Protein AF-A0A2V7CW92-F1 (afdb_monomer)

Solvent-accessible surface area (backbone atoms only — not comparable to full-atom values): 6956 Å² total; per-residue (Å²): 132,66,69,74,67,84,87,88,79,70,47,92,75,46,79,72,80,51,58,67,38,53,51,51,26,63,75,66,71,38,63,89,74,86,64,52,89,78,88,56,93,33,50,54,99,63,77,52,100,49,36,74,44,46,57,46,72,41,82,35,75,51,66,27,98,87,50,42,71,26,80,48,28,42,85,44,57,85,79,41,49,92,79,43,67,71,43,76,66,40,88,72,63,23,37,46,72,48,71,37,51,44,61,48,74,41,74,93,54,94

Nearest PDB structures (foldseek):
  1kqf-assembly1_B  TM=9.440E-01  e=1.250E-08  Escherichia coli
  8bqk-assembly1_B  TM=8.485E-01  e=5.604E-07  Nitratidesulfovibrio vulgaris str. Hildenborough
  1h0h-assembly2_L  TM=8.625E-01  e=2.170E-06  Megalodesulfovibrio gigas
  6cz8-assembly2_B  TM=8.685E-01  e=4.018E-04  Shewanella sp. ANA-3
  8x2j-assembly1_B  TM=7.899E-01  e=4.442E-02  Chloroflexus aurantiacus J-10-fl

Sequence (110 aa):
MARTLAMFTDTSLCIGCRACQVACKQWNELGMEQPEWTGSYQNHAHFTDSTFRLVRFMEAPGASPSGDLAWLLMSDVCKHCADAGCLDACPTGAIYRTEFGTVNINQDTC

pLDDT: mean 94.77, std 4.62, range [63.25, 98.38]

Mean predicted aligned error: 3.7 Å

Structure (mmCIF, N/CA/C/O backbone):
data_AF-A0A2V7CW92-F1
#
_entry.id   AF-A0A2V7CW92-F1
#
loop_
_atom_site.group_PDB
_atom_site.id
_atom_site.type_symbol
_atom_site.label_atom_id
_atom_site.label_alt_id
_atom_site.label_comp_id
_atom_site.label_asym_id
_atom_site.label_entity_id
_atom_site.label_seq_id
_atom_site.pdbx_PDB_ins_code
_atom_site.Cartn_x
_atom_site.Cartn_y
_atom_site.Cartn_z
_atom_site.occupancy
_atom_site.B_iso_or_equiv
_atom_site.auth_seq_id
_atom_site.auth_comp_id
_atom_site.auth_asym_id
_atom_site.auth_atom_id
_atom_site.pdbx_PDB_model_num
ATOM 1 N N . MET A 1 1 ? -28.228 5.923 1.293 1.00 63.25 1 MET A N 1
ATOM 2 C CA . MET A 1 1 ? -27.070 5.008 1.342 1.00 63.25 1 MET A CA 1
ATOM 3 C C . MET A 1 1 ? -25.961 5.628 0.522 1.00 63.25 1 MET A C 1
ATOM 5 O O . MET A 1 1 ? -26.236 6.034 -0.605 1.00 63.25 1 MET A O 1
ATOM 9 N N . ALA A 1 2 ? -24.765 5.770 1.092 1.00 77.31 2 ALA A N 1
ATOM 10 C CA . ALA A 1 2 ? -23.604 6.225 0.342 1.00 77.31 2 ALA A CA 1
ATOM 11 C C . ALA A 1 2 ? -23.235 5.214 -0.760 1.00 77.31 2 ALA A C 1
ATOM 13 O O . ALA A 1 2 ? -23.548 4.027 -0.672 1.00 77.31 2 ALA A O 1
ATOM 14 N N . ARG A 1 3 ? -22.608 5.700 -1.834 1.00 89.31 3 ARG A N 1
ATOM 15 C CA . ARG A 1 3 ? -22.128 4.861 -2.939 1.00 89.31 3 ARG A CA 1
ATOM 16 C C . ARG A 1 3 ? -20.8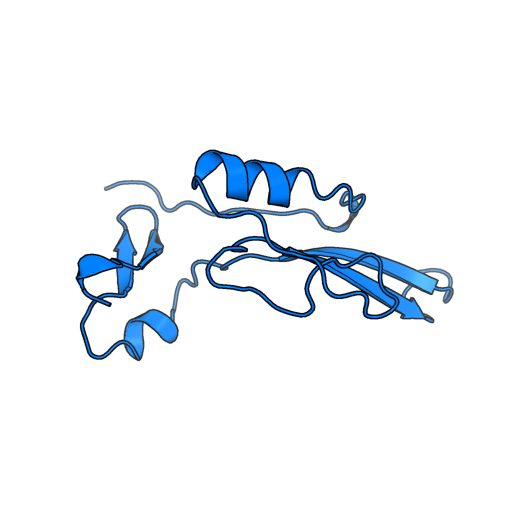07 4.200 -2.539 1.00 89.31 3 ARG A C 1
ATOM 18 O O . ARG A 1 3 ? -19.919 4.884 -2.038 1.00 89.31 3 ARG A O 1
ATOM 25 N N . THR A 1 4 ? -20.653 2.908 -2.832 1.00 94.50 4 THR A N 1
ATOM 26 C CA . THR A 1 4 ? -19.382 2.190 -2.655 1.00 94.50 4 THR A CA 1
ATOM 27 C C . THR A 1 4 ? -18.279 2.805 -3.514 1.00 94.50 4 THR A C 1
ATOM 29 O O . THR A 1 4 ? -18.484 3.072 -4.702 1.00 94.50 4 THR A O 1
ATOM 32 N N . LEU A 1 5 ? -17.111 3.018 -2.910 1.00 95.50 5 LEU A N 1
ATOM 33 C CA . LEU A 1 5 ? -15.937 3.597 -3.558 1.00 95.50 5 LEU A CA 1
ATOM 34 C C . LEU A 1 5 ? -14.876 2.527 -3.833 1.00 95.50 5 LEU A C 1
ATOM 36 O O . LEU A 1 5 ? -14.817 1.496 -3.168 1.00 95.50 5 LEU A O 1
ATOM 40 N N . ALA A 1 6 ? -14.019 2.796 -4.816 1.00 95.25 6 ALA A N 1
ATOM 41 C CA . ALA A 1 6 ? -12.865 1.969 -5.144 1.00 95.25 6 ALA A CA 1
ATOM 42 C C . ALA A 1 6 ? -11.704 2.854 -5.610 1.00 95.25 6 ALA A C 1
ATOM 44 O O . ALA A 1 6 ? -11.921 3.938 -6.157 1.00 95.25 6 ALA A O 1
ATOM 45 N N . MET A 1 7 ? -10.476 2.372 -5.422 1.00 95.44 7 MET A N 1
ATOM 46 C CA . MET A 1 7 ? -9.267 3.026 -5.914 1.00 95.44 7 MET A CA 1
ATOM 47 C C . MET A 1 7 ? -8.625 2.162 -6.997 1.00 95.44 7 MET A C 1
ATOM 49 O O . MET A 1 7 ? -8.227 1.027 -6.740 1.00 95.44 7 MET A O 1
ATOM 53 N N . PHE A 1 8 ? -8.504 2.713 -8.202 1.00 95.75 8 PHE A N 1
ATOM 54 C CA . PHE A 1 8 ? -7.806 2.082 -9.318 1.00 95.75 8 PHE A CA 1
ATOM 55 C C . PHE A 1 8 ? -6.419 2.705 -9.474 1.00 95.75 8 PHE A C 1
ATOM 57 O O . PHE A 1 8 ? -6.279 3.926 -9.489 1.00 95.75 8 PHE A O 1
ATOM 64 N N . THR A 1 9 ? -5.389 1.865 -9.564 1.00 96.00 9 THR A N 1
ATOM 65 C CA . THR A 1 9 ? -4.010 2.295 -9.824 1.00 96.00 9 THR A CA 1
ATOM 66 C C . THR A 1 9 ? -3.516 1.595 -11.079 1.00 96.00 9 THR A C 1
ATOM 68 O O . THR A 1 9 ? -3.351 0.378 -11.071 1.00 96.00 9 THR A O 1
ATOM 71 N N . ASP A 1 10 ? -3.266 2.365 -12.136 1.00 97.38 10 ASP A N 1
ATOM 72 C CA . ASP A 1 10 ? -2.642 1.857 -13.355 1.00 97.38 10 ASP A CA 1
ATOM 73 C C . ASP A 1 10 ? -1.125 1.755 -13.156 1.00 97.38 10 ASP A C 1
ATOM 75 O O . ASP A 1 10 ? -0.415 2.761 -13.070 1.00 97.38 10 ASP A O 1
ATOM 79 N N . THR A 1 11 ? -0.622 0.527 -13.046 1.00 96.25 11 THR A N 1
ATOM 80 C CA . THR A 1 11 ? 0.807 0.272 -12.848 1.00 96.25 11 THR A CA 1
ATOM 81 C C . THR A 1 11 ? 1.631 0.475 -14.113 1.00 96.25 11 THR A C 1
ATOM 83 O O . THR A 1 11 ? 2.837 0.664 -13.999 1.00 96.25 11 THR A O 1
ATOM 86 N N . SER A 1 12 ? 1.016 0.508 -15.302 1.00 94.94 12 SER A N 1
ATOM 87 C CA . SER A 1 12 ? 1.735 0.768 -16.558 1.00 94.94 12 SER A CA 1
ATOM 88 C C . SER A 1 12 ? 2.243 2.211 -16.667 1.00 94.94 12 SER A C 1
ATOM 90 O O . SER A 1 12 ? 3.208 2.478 -17.377 1.00 94.94 12 SER A O 1
ATOM 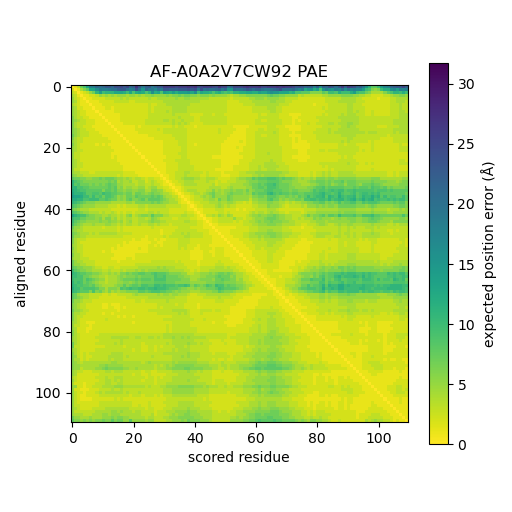92 N N . LEU A 1 13 ? 1.630 3.133 -15.917 1.00 96.31 13 LEU A N 1
ATOM 93 C CA . LEU A 1 13 ? 2.005 4.548 -15.845 1.00 96.31 13 LEU A CA 1
ATOM 94 C C . LEU A 1 13 ? 2.806 4.888 -14.579 1.00 96.31 13 LEU A C 1
ATOM 96 O O . LEU A 1 13 ? 3.182 6.042 -14.362 1.00 96.31 13 LEU A O 1
ATOM 100 N N . CYS A 1 14 ? 3.046 3.910 -13.702 1.00 97.44 14 CYS A N 1
ATOM 101 C CA . CYS A 1 14 ? 3.764 4.144 -12.459 1.00 97.44 14 CYS A CA 1
ATOM 102 C C . CYS A 1 14 ? 5.257 4.356 -12.735 1.00 97.44 14 CYS A C 1
ATOM 104 O O . CYS A 1 14 ? 5.940 3.460 -13.212 1.00 97.44 14 CYS A O 1
ATOM 106 N N . ILE A 1 15 ? 5.777 5.526 -12.363 1.00 97.25 15 ILE A N 1
ATOM 107 C CA . ILE A 1 15 ? 7.198 5.882 -12.536 1.00 97.25 15 ILE A CA 1
ATOM 108 C C . ILE A 1 15 ? 8.032 5.725 -11.255 1.00 97.25 15 ILE A C 1
ATOM 110 O O . ILE A 1 15 ? 9.150 6.222 -11.173 1.00 97.25 15 ILE A O 1
ATOM 114 N N . GLY A 1 16 ? 7.469 5.131 -10.197 1.00 96.94 16 GLY A N 1
ATOM 115 C CA . GLY A 1 16 ? 8.195 4.903 -8.942 1.00 96.94 16 GLY A CA 1
ATOM 116 C C . GLY A 1 16 ? 8.597 6.168 -8.167 1.00 96.94 16 GLY A C 1
ATOM 117 O O . GLY A 1 16 ? 9.463 6.101 -7.304 1.00 96.94 16 GLY A O 1
ATOM 118 N N . CYS A 1 17 ? 7.973 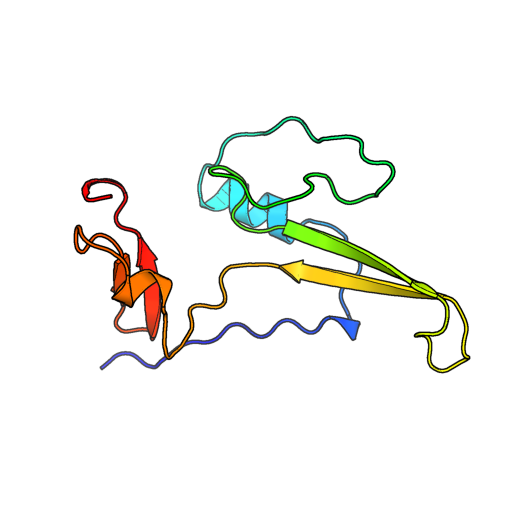7.327 -8.414 1.00 97.19 17 CYS A N 1
ATOM 119 C CA . CYS A 1 17 ? 8.387 8.606 -7.809 1.00 97.19 17 CYS A CA 1
ATOM 120 C C . CYS A 1 17 ? 8.194 8.706 -6.283 1.00 97.19 17 CYS A C 1
ATOM 122 O O . CYS A 1 17 ? 8.682 9.647 -5.664 1.00 97.19 17 CYS A O 1
ATOM 124 N N . ARG A 1 18 ? 7.444 7.778 -5.670 1.00 96.50 18 ARG A N 1
ATOM 125 C CA . ARG A 1 18 ? 7.099 7.743 -4.231 1.00 96.50 18 ARG A CA 1
ATOM 126 C C . ARG A 1 18 ? 6.334 8.955 -3.685 1.00 96.50 18 ARG A C 1
ATOM 128 O O . ARG A 1 18 ? 6.040 8.985 -2.492 1.00 96.50 18 ARG A O 1
ATOM 135 N N . ALA A 1 19 ? 5.894 9.886 -4.532 1.00 97.56 19 ALA A N 1
ATOM 136 C CA . ALA A 1 19 ? 5.082 11.033 -4.111 1.00 97.56 19 ALA A CA 1
ATOM 137 C C . ALA A 1 19 ? 3.821 10.603 -3.341 1.00 97.56 19 ALA A C 1
ATOM 139 O O . ALA A 1 19 ? 3.431 11.226 -2.359 1.00 97.56 19 ALA A O 1
ATOM 140 N N . CYS A 1 20 ? 3.224 9.479 -3.736 1.00 97.31 20 CYS A N 1
ATOM 141 C CA . CYS A 1 20 ? 2.063 8.930 -3.057 1.00 97.31 20 CYS A CA 1
ATOM 142 C C . CYS A 1 20 ? 2.344 8.408 -1.633 1.00 97.31 20 CYS A C 1
ATOM 144 O O . CYS A 1 20 ? 1.446 8.473 -0.796 1.00 97.31 20 CYS A O 1
ATOM 146 N N . GLN A 1 21 ? 3.562 7.941 -1.327 1.00 96.50 21 GLN A N 1
ATOM 147 C CA . GLN A 1 21 ? 3.951 7.578 0.043 1.00 96.50 21 GLN A CA 1
ATOM 148 C C . GLN A 1 21 ? 4.089 8.828 0.910 1.00 96.50 21 GLN A C 1
ATOM 150 O O . GLN A 1 21 ? 3.552 8.871 2.013 1.00 96.50 21 GLN A O 1
ATOM 155 N N . VAL A 1 22 ? 4.757 9.859 0.379 1.00 95.88 22 VAL A N 1
ATOM 156 C CA . VAL A 1 22 ? 4.949 11.141 1.072 1.00 95.88 22 VAL A CA 1
ATOM 157 C C . VAL A 1 22 ? 3.602 11.791 1.376 1.00 95.88 22 VAL A C 1
ATOM 159 O O . VAL A 1 22 ? 3.349 12.144 2.522 1.00 95.88 22 VAL A O 1
ATOM 162 N N . ALA A 1 23 ? 2.706 11.869 0.388 1.00 98.06 23 ALA A N 1
ATOM 163 C CA . ALA A 1 23 ? 1.369 12.428 0.577 1.00 98.06 23 ALA A CA 1
ATOM 164 C C . ALA A 1 23 ? 0.546 11.633 1.606 1.00 98.06 23 ALA A C 1
ATOM 166 O O . ALA A 1 23 ? -0.150 12.225 2.426 1.00 98.06 23 ALA A O 1
ATOM 167 N N . CYS A 1 24 ? 0.653 10.298 1.600 1.00 97.31 24 CYS A N 1
ATOM 168 C CA . CYS A 1 24 ? -0.018 9.448 2.584 1.00 97.31 24 CYS A CA 1
ATOM 169 C C . CYS A 1 24 ? 0.467 9.740 4.007 1.00 97.31 24 CYS A C 1
ATOM 171 O O . CYS A 1 24 ? -0.361 9.883 4.903 1.00 97.31 24 CYS A O 1
ATOM 173 N N . LYS A 1 25 ? 1.786 9.846 4.214 1.00 96.94 25 LYS A N 1
ATOM 174 C CA . LYS A 1 25 ? 2.352 10.185 5.525 1.00 96.94 25 LYS A CA 1
ATOM 175 C C . LYS A 1 25 ? 1.971 11.596 5.956 1.00 96.94 25 LYS A C 1
ATOM 177 O O . LYS A 1 25 ? 1.538 11.768 7.084 1.00 96.94 25 LYS A O 1
ATOM 182 N N . GLN A 1 26 ? 2.068 12.573 5.053 1.00 97.69 26 GLN A N 1
ATOM 183 C CA . GLN A 1 26 ? 1.716 13.963 5.340 1.00 97.69 26 GLN A CA 1
ATOM 184 C C . GLN A 1 26 ? 0.256 14.092 5.788 1.00 97.6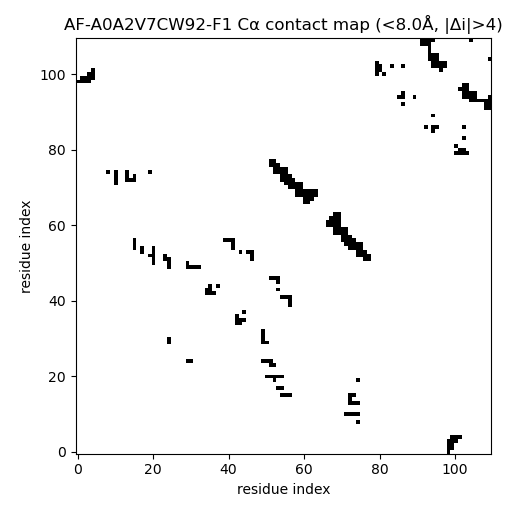9 26 GLN A C 1
ATOM 186 O O . GLN A 1 26 ? -0.012 14.738 6.791 1.00 97.69 26 GLN A O 1
ATOM 191 N N . TRP A 1 27 ? -0.678 13.485 5.051 1.00 98.06 27 TRP A N 1
ATOM 192 C CA . TRP A 1 27 ? -2.106 13.597 5.353 1.00 98.06 27 TRP A CA 1
ATOM 193 C C . TRP A 1 27 ? -2.503 12.882 6.647 1.00 98.06 27 TRP A C 1
ATOM 195 O O . TRP A 1 27 ? -3.366 13.363 7.368 1.00 98.06 27 TRP A O 1
ATOM 205 N N . ASN A 1 28 ? -1.884 11.734 6.934 1.00 96.94 28 ASN A N 1
ATOM 206 C CA . ASN A 1 28 ? -2.169 10.947 8.137 1.00 96.94 28 ASN A CA 1
ATOM 207 C C . ASN A 1 28 ? -1.233 11.289 9.310 1.00 96.94 28 ASN A C 1
ATOM 209 O O . ASN A 1 28 ? -1.218 10.552 10.288 1.00 96.94 28 ASN A O 1
ATOM 213 N N . GLU A 1 29 ? -0.428 12.351 9.189 1.00 97.00 29 GLU A N 1
ATOM 214 C CA . GLU A 1 29 ? 0.523 12.807 10.216 1.00 97.00 29 GLU A CA 1
ATOM 215 C C . GLU A 1 29 ? 1.450 11.690 10.736 1.00 97.00 29 GLU A C 1
ATOM 217 O O . GLU A 1 29 ? 1.819 11.639 11.908 1.00 97.00 29 GLU A O 1
ATOM 222 N N . LEU A 1 30 ? 1.841 10.772 9.847 1.00 95.81 30 LEU A N 1
ATOM 223 C CA . LEU A 1 30 ? 2.655 9.614 10.212 1.00 95.81 30 LEU A CA 1
ATOM 224 C C . LEU A 1 30 ? 4.121 10.000 10.396 1.00 95.81 30 LEU A C 1
ATOM 226 O O . LEU A 1 30 ? 4.669 10.830 9.663 1.00 95.81 30 LEU A O 1
ATOM 230 N N . GLY A 1 31 ? 4.775 9.317 11.335 1.00 92.75 31 GLY A N 1
ATOM 231 C CA . GLY A 1 31 ? 6.184 9.513 11.639 1.00 92.75 31 GLY A CA 1
ATOM 232 C C . GLY A 1 31 ? 7.105 9.254 10.445 1.00 92.75 31 GLY A C 1
ATOM 233 O O . GLY A 1 31 ? 6.849 8.417 9.569 1.00 92.75 31 GLY A O 1
ATOM 234 N N . MET A 1 32 ? 8.224 9.975 10.426 1.00 90.19 32 MET A N 1
ATOM 235 C CA . MET A 1 32 ? 9.343 9.653 9.546 1.00 90.19 32 MET A CA 1
ATOM 236 C C . MET A 1 32 ? 10.027 8.387 10.052 1.00 90.19 32 MET A C 1
ATOM 238 O O . MET A 1 32 ? 10.247 8.226 11.249 1.00 90.19 32 MET A O 1
ATOM 242 N N . GLU A 1 33 ? 10.404 7.513 9.128 1.00 89.44 33 GLU A N 1
ATOM 243 C CA . GLU A 1 33 ? 11.087 6.263 9.443 1.00 89.44 33 GLU A CA 1
ATOM 244 C C . GLU A 1 33 ? 12.427 6.232 8.726 1.00 89.44 33 GLU A C 1
ATOM 246 O O . GLU A 1 33 ? 12.560 6.745 7.610 1.00 89.44 33 GLU A O 1
ATOM 251 N N . G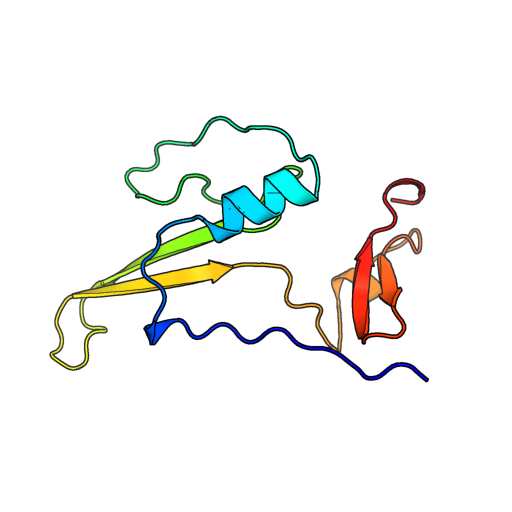LN A 1 34 ? 13.423 5.633 9.373 1.00 88.19 34 GLN A N 1
ATOM 252 C CA . GLN A 1 34 ? 14.704 5.397 8.728 1.00 88.19 34 GLN A CA 1
ATOM 253 C C . GLN A 1 34 ? 14.548 4.252 7.721 1.00 88.19 34 GLN A C 1
ATOM 255 O O . GLN A 1 34 ? 14.018 3.200 8.082 1.00 88.19 34 GLN A O 1
ATOM 260 N N . PRO A 1 35 ? 14.969 4.442 6.463 1.00 85.81 35 PRO A N 1
ATOM 261 C CA . PRO A 1 35 ? 14.886 3.393 5.465 1.00 85.81 35 PRO A CA 1
ATOM 262 C C . PRO A 1 35 ? 15.900 2.278 5.740 1.00 85.81 35 PRO A C 1
ATOM 264 O O . PRO A 1 35 ? 17.000 2.519 6.242 1.00 85.81 35 PRO A O 1
ATOM 267 N N . GLU A 1 36 ? 15.547 1.062 5.336 1.00 85.12 36 GLU A N 1
ATOM 268 C CA . GLU A 1 36 ? 16.451 -0.086 5.339 1.00 85.12 36 GLU A CA 1
ATOM 269 C C . GLU A 1 36 ? 17.129 -0.206 3.973 1.00 85.12 36 GLU A C 1
ATOM 271 O O . GLU A 1 36 ? 16.477 -0.405 2.945 1.00 85.12 36 GLU A O 1
ATOM 276 N N . TRP A 1 37 ? 18.458 -0.123 3.945 1.00 85.31 37 TRP A N 1
ATOM 277 C CA . TRP A 1 37 ? 19.220 -0.308 2.713 1.00 85.31 37 TRP A CA 1
ATOM 278 C C . TRP A 1 37 ? 19.389 -1.795 2.407 1.00 85.31 37 TRP A C 1
ATOM 280 O O . TRP A 1 37 ? 20.324 -2.443 2.865 1.00 85.31 37 TRP A O 1
ATOM 290 N N . THR A 1 38 ? 18.472 -2.325 1.603 1.00 85.06 38 THR A N 1
ATOM 291 C CA . THR A 1 38 ? 18.436 -3.741 1.193 1.00 85.06 38 THR A CA 1
ATOM 292 C C . THR A 1 38 ? 19.066 -3.997 -0.181 1.00 85.06 38 THR A C 1
ATOM 294 O O . THR A 1 38 ? 19.020 -5.113 -0.686 1.00 85.06 38 THR A O 1
ATOM 297 N N . GLY A 1 39 ? 19.652 -2.966 -0.804 1.00 90.19 39 GLY A N 1
ATOM 298 C CA . GLY A 1 39 ? 20.142 -3.020 -2.188 1.00 90.19 39 GLY A CA 1
ATOM 299 C C . GLY A 1 39 ? 19.074 -2.712 -3.245 1.00 90.19 39 GLY A C 1
ATOM 300 O O . GLY A 1 39 ? 19.342 -2.854 -4.431 1.00 90.19 39 GLY A O 1
ATOM 301 N N . SER A 1 40 ? 17.884 -2.265 -2.829 1.00 91.00 40 SER A N 1
ATOM 302 C CA . SER A 1 40 ? 16.787 -1.834 -3.705 1.00 91.00 40 SER A CA 1
ATOM 303 C C . SER A 1 40 ? 16.481 -0.341 -3.537 1.00 91.00 40 SER A C 1
ATOM 305 O O . SER A 1 40 ? 16.797 0.269 -2.518 1.00 91.00 40 SER A O 1
ATOM 307 N N . TYR A 1 41 ? 15.809 0.245 -4.533 1.00 93.12 41 TYR A N 1
ATOM 308 C CA . TYR A 1 41 ? 15.217 1.589 -4.447 1.00 93.12 41 TYR A CA 1
ATOM 309 C C . TYR A 1 41 ? 14.029 1.653 -3.471 1.00 93.12 41 TYR A C 1
ATOM 311 O O . TYR A 1 41 ? 13.630 2.738 -3.029 1.00 93.12 41 TYR A O 1
ATOM 319 N N . GLN A 1 42 ? 13.457 0.497 -3.132 1.00 92.81 42 GLN A N 1
ATOM 320 C CA . GLN A 1 42 ? 12.423 0.367 -2.116 1.00 92.81 42 GLN A CA 1
ATOM 321 C C . GLN A 1 42 ? 12.990 0.721 -0.731 1.00 92.81 42 GLN A C 1
ATOM 323 O O . GLN A 1 42 ? 14.012 0.187 -0.316 1.00 92.81 42 GLN A O 1
ATOM 328 N N . ASN A 1 43 ? 12.322 1.627 -0.010 1.00 89.62 43 ASN A N 1
ATOM 329 C CA . ASN A 1 43 ? 12.835 2.189 1.246 1.00 89.62 43 ASN A CA 1
ATOM 330 C C . ASN A 1 43 ? 12.528 1.359 2.504 1.00 89.62 43 ASN A C 1
ATOM 332 O O . ASN A 1 43 ? 13.214 1.522 3.507 1.00 89.62 43 ASN A O 1
ATOM 336 N N . HIS A 1 44 ?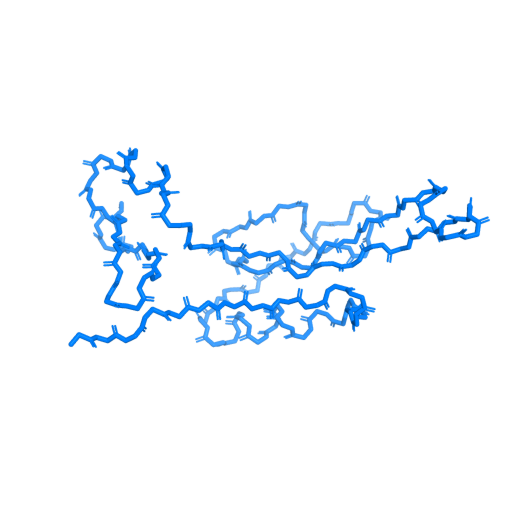 11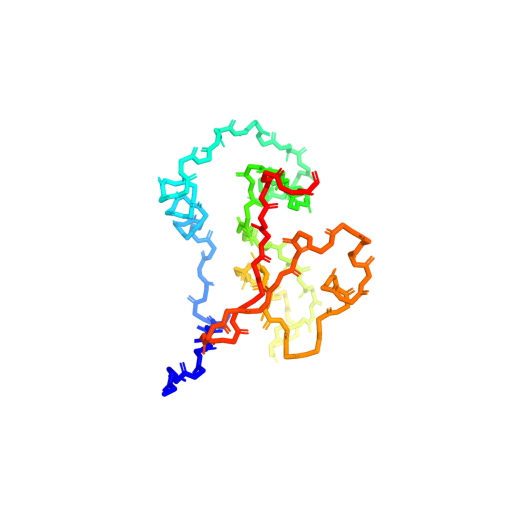.523 0.485 2.459 1.00 89.06 44 HIS A N 1
ATOM 337 C CA . HIS A 1 44 ? 11.190 -0.459 3.532 1.00 89.06 44 HIS A CA 1
ATOM 338 C C . HIS A 1 44 ? 10.853 -1.806 2.911 1.00 89.06 44 HIS A C 1
ATOM 340 O O . HIS A 1 44 ? 10.162 -1.837 1.895 1.00 89.06 44 HIS A O 1
ATOM 346 N N . ALA A 1 45 ? 11.286 -2.923 3.495 1.00 88.31 45 ALA A N 1
ATOM 347 C CA . ALA A 1 45 ? 10.957 -4.245 2.956 1.00 88.31 45 ALA A CA 1
ATOM 348 C C . ALA A 1 45 ? 9.446 -4.566 3.036 1.00 88.31 45 ALA A C 1
ATOM 350 O O . ALA A 1 45 ? 8.897 -5.251 2.168 1.00 88.31 45 ALA A O 1
ATOM 351 N N . HIS A 1 46 ? 8.769 -4.040 4.057 1.00 91.06 46 HIS A N 1
ATOM 352 C CA . HIS A 1 46 ? 7.372 -4.306 4.391 1.00 91.06 46 HIS A CA 1
ATOM 353 C C . HIS A 1 46 ? 6.650 -3.023 4.836 1.00 91.06 46 HIS A C 1
ATOM 355 O O . HIS A 1 46 ? 7.269 -1.970 4.991 1.00 91.06 46 HIS A O 1
ATOM 361 N N . PHE A 1 47 ? 5.325 -3.103 4.985 1.00 94.25 47 PHE A N 1
ATOM 362 C CA . PHE A 1 47 ? 4.545 -2.051 5.641 1.00 94.25 47 PHE A CA 1
ATOM 363 C C . PHE A 1 47 ? 4.910 -1.970 7.122 1.00 94.25 47 PHE A C 1
ATOM 365 O O . PHE A 1 47 ? 5.246 -2.985 7.726 1.00 94.25 47 PHE A O 1
ATOM 372 N N . THR A 1 48 ? 4.768 -0.789 7.706 1.00 93.31 48 THR A N 1
ATOM 373 C CA . THR A 1 48 ? 4.983 -0.543 9.136 1.00 93.31 48 THR A CA 1
ATOM 374 C C . THR A 1 48 ? 3.765 0.170 9.720 1.00 93.31 48 THR A C 1
ATOM 376 O O . THR A 1 48 ? 2.837 0.540 8.994 1.00 93.31 48 THR A O 1
ATOM 379 N N . ASP A 1 49 ? 3.771 0.401 11.028 1.00 92.50 49 ASP A N 1
ATOM 380 C CA . ASP A 1 49 ? 2.778 1.216 11.733 1.00 92.50 49 ASP A CA 1
ATOM 381 C C . ASP A 1 49 ? 2.797 2.700 11.312 1.00 92.50 49 ASP A C 1
ATOM 383 O O . ASP A 1 49 ? 1.817 3.408 11.522 1.00 92.50 49 ASP A O 1
ATOM 387 N N . SER A 1 50 ? 3.869 3.164 10.660 1.00 94.00 50 SER A N 1
ATOM 388 C CA . SER A 1 50 ? 4.005 4.533 10.138 1.00 94.00 50 SER A CA 1
ATOM 389 C C . SER A 1 50 ? 4.104 4.615 8.604 1.00 94.00 50 SER A C 1
ATOM 391 O O . SER A 1 50 ? 4.220 5.710 8.043 1.00 94.00 50 SER A O 1
ATOM 393 N N . THR A 1 51 ? 4.010 3.487 7.891 1.00 95.25 51 THR A N 1
ATOM 394 C CA . THR A 1 51 ? 4.009 3.413 6.421 1.00 95.25 51 THR A CA 1
ATOM 395 C C . THR A 1 51 ? 2.821 2.592 5.922 1.00 95.25 51 THR A C 1
ATOM 397 O O . THR A 1 51 ? 2.918 1.390 5.696 1.00 95.25 51 THR A O 1
ATOM 400 N N . PHE A 1 52 ? 1.692 3.264 5.671 1.00 96.25 52 PHE A N 1
ATOM 401 C CA . PHE A 1 52 ? 0.460 2.635 5.150 1.00 96.25 52 PHE A CA 1
ATOM 402 C C . PHE A 1 52 ? 0.454 2.434 3.628 1.00 96.25 52 PHE A C 1
ATOM 404 O O . PHE A 1 52 ? -0.390 1.723 3.078 1.00 96.25 52 PHE A O 1
ATOM 411 N N . ARG A 1 53 ? 1.384 3.090 2.931 1.00 96.75 53 ARG A N 1
ATOM 412 C CA . ARG A 1 53 ? 1.537 3.043 1.477 1.00 96.75 53 ARG A CA 1
ATOM 413 C C . ARG A 1 53 ? 3.002 2.855 1.132 1.00 96.75 53 ARG A C 1
ATOM 415 O O . ARG A 1 53 ? 3.844 3.627 1.589 1.00 96.75 53 ARG A O 1
ATOM 422 N N . LEU A 1 54 ? 3.292 1.865 0.294 1.00 95.69 54 LEU A N 1
ATOM 423 C CA . LEU A 1 54 ? 4.651 1.486 -0.078 1.00 95.69 54 LEU A CA 1
ATOM 424 C C . LEU A 1 54 ? 4.757 1.329 -1.592 1.00 95.69 54 LEU A C 1
ATOM 426 O O . LEU A 1 54 ? 3.969 0.607 -2.196 1.00 95.69 54 LEU A O 1
ATOM 430 N N . VAL A 1 55 ? 5.726 1.992 -2.224 1.00 97.06 55 VAL A N 1
ATOM 431 C CA . VAL A 1 55 ? 6.033 1.718 -3.631 1.00 97.06 55 VAL A CA 1
ATOM 432 C C . VAL A 1 55 ? 6.974 0.524 -3.696 1.00 97.06 55 VAL A C 1
ATOM 434 O O . VAL A 1 55 ? 8.085 0.577 -3.170 1.00 97.06 55 VAL A O 1
ATOM 437 N N . ARG A 1 56 ? 6.522 -0.544 -4.350 1.00 96.44 56 ARG A N 1
ATOM 438 C CA . ARG A 1 56 ? 7.318 -1.740 -4.618 1.00 96.44 56 ARG A CA 1
ATOM 439 C C . ARG A 1 56 ? 8.112 -1.571 -5.901 1.00 96.44 56 ARG A C 1
ATOM 441 O O . ARG A 1 56 ? 7.565 -1.117 -6.906 1.00 96.44 56 ARG A O 1
ATOM 448 N N . PHE A 1 57 ? 9.373 -1.985 -5.844 1.00 96.38 57 PHE A N 1
ATOM 449 C CA . PHE A 1 57 ? 10.290 -2.034 -6.977 1.00 96.38 57 PHE A CA 1
ATOM 450 C C . PHE A 1 57 ? 10.645 -3.497 -7.231 1.00 96.38 57 PHE A C 1
ATOM 452 O O . PHE A 1 57 ? 11.313 -4.117 -6.406 1.00 96.38 57 PHE A O 1
ATOM 459 N N . MET A 1 58 ? 10.168 -4.055 -8.343 1.00 95.50 58 MET A N 1
ATOM 460 C CA . MET A 1 58 ? 10.386 -5.457 -8.702 1.00 95.50 58 MET A CA 1
ATOM 461 C C . MET A 1 58 ? 11.083 -5.537 -10.058 1.00 95.50 58 MET A C 1
ATOM 463 O O . MET A 1 58 ? 10.513 -5.185 -11.088 1.00 95.50 58 MET A O 1
ATOM 467 N N . GLU A 1 59 ? 12.327 -5.996 -10.055 1.00 95.62 59 GLU A N 1
ATOM 468 C CA . GLU A 1 59 ? 13.069 -6.324 -11.269 1.00 95.62 59 GLU A CA 1
ATOM 469 C C . GLU A 1 59 ? 12.678 -7.735 -11.713 1.00 95.62 59 GLU A C 1
ATOM 471 O O . GLU A 1 59 ? 12.895 -8.705 -10.989 1.00 95.62 59 GLU A O 1
ATOM 476 N N . ALA A 1 60 ? 12.055 -7.845 -12.886 1.00 96.25 60 ALA A N 1
ATOM 477 C CA . ALA A 1 60 ? 11.541 -9.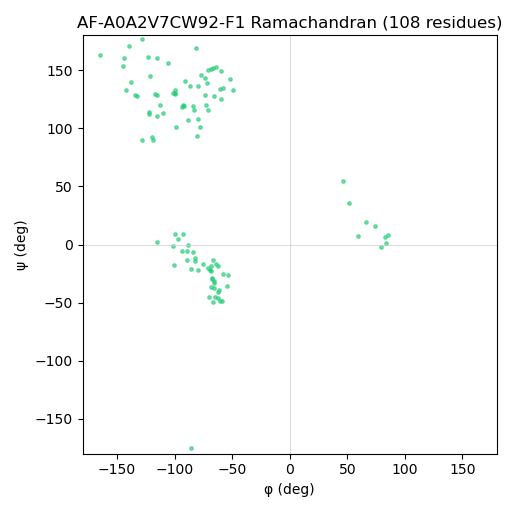094 -13.433 1.00 96.25 60 ALA A CA 1
ATOM 478 C C . ALA A 1 60 ? 12.234 -9.409 -14.774 1.00 96.25 60 ALA A C 1
ATOM 480 O O . ALA A 1 60 ? 11.775 -8.966 -15.835 1.00 96.25 60 ALA A O 1
ATOM 481 N N . PRO A 1 61 ? 13.368 -10.137 -14.754 1.00 96.88 61 PRO A N 1
ATOM 482 C CA . PRO A 1 61 ? 14.044 -10.581 -15.969 1.00 96.88 61 PRO A CA 1
ATOM 483 C C . PRO A 1 61 ? 13.109 -11.431 -16.838 1.00 96.88 61 PRO A C 1
ATOM 485 O O . PRO A 1 61 ? 12.421 -12.310 -16.324 1.00 96.88 61 PRO A O 1
ATOM 488 N N . GLY A 1 62 ? 13.075 -11.181 -18.148 1.00 96.00 62 GLY A N 1
ATOM 489 C CA . GLY A 1 62 ? 12.244 -11.951 -19.079 1.00 96.00 62 GLY A CA 1
ATOM 490 C C . GLY A 1 62 ? 10.764 -11.567 -19.107 1.00 96.00 62 GLY A C 1
ATOM 491 O O . GLY A 1 62 ? 10.010 -12.150 -19.881 1.00 96.00 62 GLY A O 1
ATOM 492 N N . ALA A 1 63 ? 10.331 -10.610 -18.280 1.00 93.44 63 ALA A N 1
ATOM 493 C CA . ALA A 1 63 ? 8.926 -10.220 -18.174 1.00 93.44 63 ALA A CA 1
ATOM 494 C C . ALA A 1 63 ? 8.537 -9.041 -19.085 1.00 93.44 63 ALA A C 1
ATOM 496 O O . ALA A 1 63 ? 7.358 -8.691 -19.162 1.00 93.44 63 ALA A O 1
ATOM 497 N N . SER A 1 64 ? 9.499 -8.418 -19.776 1.00 93.75 64 SER A N 1
ATOM 498 C CA . SER A 1 64 ? 9.200 -7.445 -20.834 1.00 93.75 64 SER A CA 1
ATOM 499 C C . SER A 1 64 ? 8.566 -8.151 -22.043 1.00 93.75 64 SER A C 1
ATOM 501 O O . SER A 1 64 ? 8.925 -9.297 -22.322 1.00 93.75 64 SER A O 1
ATOM 503 N N . PRO A 1 65 ? 7.707 -7.484 -22.840 1.00 91.06 65 PRO A N 1
ATOM 504 C CA . PRO A 1 65 ? 7.225 -8.025 -24.115 1.00 91.06 65 PRO A CA 1
ATOM 505 C C . PRO A 1 65 ? 8.334 -8.470 -25.085 1.00 91.06 65 PRO A C 1
ATOM 507 O O . PRO A 1 65 ? 8.102 -9.343 -25.916 1.00 91.06 65 PRO A O 1
ATOM 510 N N . SER A 1 66 ? 9.532 -7.885 -24.988 1.00 93.88 66 SER A N 1
ATOM 511 C CA . SER A 1 66 ? 10.712 -8.265 -25.779 1.00 93.88 66 SER A CA 1
ATOM 512 C C . SER A 1 66 ? 11.506 -9.446 -25.203 1.00 93.88 66 SER A C 1
ATOM 514 O O . SER A 1 66 ? 12.444 -9.908 -25.843 1.00 93.88 66 SER A O 1
ATOM 516 N N . GLY A 1 67 ? 11.158 -9.940 -24.009 1.00 94.12 67 GLY A N 1
ATOM 517 C CA . GLY A 1 67 ? 11.941 -10.939 -23.274 1.00 94.12 67 GLY A CA 1
ATOM 518 C C . GLY A 1 67 ? 13.110 -10.357 -22.467 1.00 94.12 67 GLY A C 1
ATOM 519 O O . GLY A 1 67 ? 13.885 -11.111 -21.884 1.00 94.12 67 GLY A O 1
ATOM 520 N N . ASP A 1 68 ? 13.230 -9.030 -22.396 1.00 95.69 68 ASP A N 1
ATOM 521 C CA . ASP A 1 68 ? 14.220 -8.338 -21.565 1.00 95.69 68 ASP A CA 1
ATOM 522 C C . ASP A 1 68 ? 13.730 -8.136 -20.115 1.00 95.69 68 ASP A C 1
ATOM 524 O O . ASP A 1 68 ? 12.656 -8.595 -19.709 1.00 95.69 68 ASP A O 1
ATOM 528 N N . LEU A 1 69 ? 14.523 -7.423 -19.312 1.00 96.19 69 LEU A N 1
ATOM 529 C CA . LEU A 1 69 ? 14.136 -6.964 -17.979 1.00 96.19 69 LEU A CA 1
ATOM 530 C C . LEU A 1 69 ? 12.901 -6.052 -18.045 1.00 96.19 69 LEU A C 1
ATOM 532 O O . LEU A 1 69 ? 12.925 -5.016 -18.708 1.00 96.19 69 LEU A O 1
ATOM 536 N N . ALA A 1 70 ? 11.855 -6.388 -17.287 1.00 95.94 70 ALA A N 1
ATOM 537 C CA . ALA A 1 70 ? 10.810 -5.438 -16.926 1.00 95.94 70 ALA A CA 1
ATOM 538 C C . ALA A 1 70 ? 11.057 -4.907 -15.514 1.00 95.94 70 ALA A C 1
ATOM 540 O O . ALA A 1 70 ? 11.276 -5.680 -14.579 1.00 95.94 70 ALA A O 1
ATOM 541 N N . TRP A 1 71 ? 10.972 -3.589 -15.347 1.00 96.12 71 TRP A N 1
ATOM 542 C CA . TRP A 1 71 ? 10.975 -2.973 -14.026 1.00 96.12 71 TRP A CA 1
ATOM 543 C C . TRP A 1 71 ? 9.540 -2.660 -13.611 1.00 96.12 71 TRP A C 1
ATOM 545 O O . TRP A 1 71 ? 8.923 -1.716 -14.099 1.00 96.12 71 TRP A O 1
ATOM 555 N N . LEU A 1 72 ? 8.982 -3.509 -12.754 1.00 96.56 72 LEU A N 1
ATOM 556 C CA . LEU A 1 72 ? 7.588 -3.445 -12.340 1.00 96.56 72 LEU A CA 1
ATOM 557 C C . LEU A 1 72 ? 7.467 -2.594 -11.078 1.00 96.56 72 LEU A C 1
ATOM 559 O O . LEU A 1 72 ? 8.033 -2.915 -10.029 1.00 96.56 72 LEU A O 1
ATOM 563 N N . LEU A 1 73 ? 6.707 -1.507 -11.195 1.00 97.12 73 LEU A N 1
ATOM 564 C CA . LEU A 1 73 ? 6.526 -0.515 -10.144 1.00 97.12 73 LEU A CA 1
ATOM 565 C C . LEU A 1 73 ? 5.059 -0.479 -9.726 1.00 97.12 73 LEU A C 1
ATOM 567 O O . LEU A 1 73 ? 4.158 -0.381 -10.559 1.00 97.12 73 LEU A O 1
ATOM 571 N N . MET A 1 74 ? 4.806 -0.564 -8.423 1.00 96.62 74 MET A N 1
ATOM 572 C CA . MET A 1 74 ? 3.442 -0.594 -7.901 1.00 96.62 74 MET A CA 1
ATOM 573 C C . MET A 1 74 ? 3.334 0.198 -6.609 1.00 96.62 74 MET A C 1
ATOM 575 O O . MET A 1 74 ? 4.108 0.003 -5.679 1.00 96.62 74 MET A O 1
ATOM 579 N N . SER A 1 75 ? 2.308 1.039 -6.520 1.00 96.75 75 SER A N 1
ATOM 580 C CA . SER A 1 75 ? 1.856 1.598 -5.250 1.00 96.75 75 SER A CA 1
ATOM 581 C C . SER A 1 75 ? 1.027 0.554 -4.498 1.00 96.75 75 SER A C 1
ATOM 583 O O . SER A 1 75 ? -0.160 0.383 -4.784 1.00 96.75 75 SER A O 1
ATOM 585 N N . ASP A 1 76 ? 1.626 -0.098 -3.512 1.00 97.25 76 ASP A N 1
ATOM 586 C CA . ASP A 1 76 ? 0.955 -1.065 -2.657 1.00 97.25 76 ASP A CA 1
ATOM 587 C C . ASP A 1 76 ? 0.349 -0.404 -1.406 1.00 97.25 76 ASP A C 1
ATOM 589 O O . ASP A 1 76 ? 0.917 0.525 -0.829 1.00 97.25 76 ASP A O 1
ATOM 593 N N . VAL A 1 77 ? -0.846 -0.864 -1.034 1.00 96.94 77 VAL A N 1
ATOM 594 C CA . VAL A 1 77 ? -1.764 -0.287 -0.029 1.00 96.94 77 VAL A CA 1
ATOM 595 C C . VAL A 1 77 ? -2.825 -1.322 0.355 1.00 96.94 77 VAL A C 1
ATOM 597 O O . VAL A 1 77 ? -3.075 -2.248 -0.428 1.00 96.94 77 VAL A O 1
ATOM 600 N N . CYS A 1 78 ? -3.515 -1.117 1.484 1.00 97.38 78 CYS A N 1
ATOM 601 C CA . CYS A 1 78 ? -4.741 -1.847 1.822 1.00 97.38 78 CYS A CA 1
ATOM 602 C C . CYS A 1 78 ? -5.728 -1.840 0.642 1.00 97.38 78 CYS A C 1
ATOM 604 O O . CYS A 1 78 ? -5.975 -0.803 0.026 1.00 97.38 78 CYS A O 1
ATOM 606 N N . LYS A 1 79 ? -6.293 -3.006 0.315 1.00 96.94 79 LYS A N 1
ATOM 607 C CA . LYS A 1 79 ? -7.237 -3.153 -0.806 1.00 96.94 79 LYS A CA 1
ATOM 608 C C . LYS A 1 79 ? -8.693 -2.928 -0.406 1.00 96.94 79 LYS A C 1
ATOM 610 O O . LYS A 1 79 ? -9.550 -2.935 -1.280 1.00 96.94 79 LYS A O 1
ATOM 615 N N . HIS A 1 80 ? -8.963 -2.740 0.889 1.00 97.75 80 HIS A N 1
ATOM 616 C CA . HIS A 1 80 ? -10.309 -2.616 1.454 1.00 97.75 80 HIS A CA 1
ATOM 617 C C . HIS A 1 80 ? -11.265 -3.693 0.909 1.00 97.75 80 HIS A C 1
ATOM 619 O O . HIS A 1 80 ? -12.310 -3.390 0.336 1.00 97.75 80 HIS A O 1
ATOM 625 N N . CYS A 1 81 ? -10.860 -4.959 1.054 1.00 97.25 81 CYS A N 1
ATOM 626 C CA . CYS A 1 81 ? -11.504 -6.110 0.427 1.00 97.25 81 CYS A CA 1
ATOM 627 C C . CYS A 1 81 ? -13.017 -6.162 0.696 1.00 97.25 81 CYS A C 1
ATOM 629 O O . CYS A 1 81 ? -13.475 -5.851 1.801 1.00 97.25 81 CYS A O 1
ATOM 631 N N . ALA A 1 82 ? -13.793 -6.587 -0.305 1.00 94.75 82 ALA A N 1
ATOM 632 C CA . ALA A 1 82 ? -15.235 -6.800 -0.165 1.00 94.75 82 ALA A CA 1
ATOM 633 C C . ALA A 1 82 ? -15.544 -7.894 0.870 1.00 94.75 82 ALA A C 1
ATOM 635 O O . ALA A 1 82 ? -16.418 -7.709 1.710 1.00 94.75 82 ALA A O 1
ATOM 636 N N . ASP A 1 83 ? -14.753 -8.966 0.842 1.00 96.62 83 ASP A N 1
ATOM 637 C CA . ASP A 1 83 ? -14.668 -9.983 1.885 1.00 96.62 83 ASP A CA 1
ATOM 638 C C . ASP A 1 83 ? -13.307 -9.838 2.581 1.00 96.62 83 ASP A C 1
ATOM 640 O O . ASP A 1 83 ? -12.259 -9.932 1.937 1.00 96.62 83 ASP A O 1
ATOM 644 N N . ALA A 1 84 ? -13.315 -9.448 3.854 1.00 98.00 84 ALA A N 1
ATOM 645 C CA . ALA A 1 84 ? -12.135 -8.934 4.537 1.00 98.00 84 ALA A CA 1
ATOM 646 C C . ALA A 1 84 ? -11.788 -9.806 5.738 1.00 98.00 84 ALA A C 1
ATOM 648 O O . ALA A 1 84 ? -12.201 -9.516 6.854 1.00 98.00 84 ALA A O 1
ATOM 649 N N . GLY A 1 85 ? -10.920 -10.796 5.525 1.00 98.19 85 GLY A N 1
ATOM 650 C CA . GLY A 1 85 ? -10.508 -11.705 6.597 1.00 98.19 85 GLY A CA 1
ATOM 651 C C . GLY A 1 85 ? -9.870 -11.012 7.811 1.00 98.19 85 GLY A C 1
ATOM 652 O O . GLY A 1 85 ? -9.960 -11.531 8.916 1.00 98.19 85 GLY A O 1
ATOM 653 N N . CYS A 1 86 ? -9.270 -9.823 7.649 1.00 97.88 86 CYS A N 1
ATOM 654 C CA . CYS A 1 86 ? -8.803 -9.032 8.794 1.00 97.88 86 CYS A CA 1
ATOM 655 C C . CYS A 1 86 ? -9.958 -8.535 9.679 1.00 97.88 86 CYS A C 1
ATOM 657 O O . CYS A 1 86 ? -9.813 -8.524 10.896 1.00 97.88 86 CYS A O 1
ATOM 659 N N . LEU A 1 87 ? -11.094 -8.162 9.081 1.00 98.06 87 LEU A N 1
ATOM 660 C CA . LEU A 1 87 ? -12.309 -7.791 9.802 1.00 98.06 87 LEU A CA 1
ATOM 661 C C . LEU A 1 87 ? -12.880 -9.013 10.522 1.00 98.06 87 LEU A C 1
ATOM 663 O O . LEU A 1 87 ? -13.107 -8.947 11.725 1.00 98.06 87 LEU A O 1
ATOM 667 N N . ASP A 1 88 ? -13.032 -10.133 9.814 1.00 97.75 88 ASP A N 1
ATOM 668 C CA . ASP A 1 88 ? -13.662 -11.340 10.367 1.00 97.75 88 ASP A CA 1
ATOM 669 C C . ASP A 1 88 ? -12.854 -11.970 11.506 1.00 97.75 88 ASP A C 1
ATOM 671 O O . ASP A 1 88 ? -13.417 -12.539 12.439 1.00 97.75 88 ASP A O 1
ATOM 675 N N . ALA A 1 89 ? -11.525 -11.867 11.444 1.00 98.19 89 ALA A N 1
ATOM 676 C CA . ALA A 1 89 ? -10.634 -12.413 12.460 1.00 98.19 89 ALA A CA 1
ATOM 677 C C . ALA A 1 89 ? -10.469 -11.506 13.693 1.00 98.19 89 ALA A C 1
ATOM 679 O O . ALA A 1 89 ? -9.883 -11.946 14.682 1.00 98.19 89 ALA A O 1
ATOM 680 N N . CYS A 1 90 ? -10.922 -10.246 13.653 1.00 98.06 90 CYS A N 1
ATOM 681 C CA . CYS A 1 90 ? -10.686 -9.280 14.725 1.00 98.06 90 CYS A CA 1
ATOM 682 C C . CYS A 1 90 ? -11.513 -9.622 15.984 1.00 98.06 90 CYS A C 1
ATOM 684 O O . CYS A 1 90 ? -12.739 -9.516 15.950 1.00 98.06 90 CYS A O 1
ATOM 686 N N . PRO A 1 91 ? -10.885 -9.966 17.126 1.00 97.69 91 PRO A N 1
ATOM 687 C CA . PRO A 1 91 ? -11.624 -10.407 18.310 1.00 97.69 91 PRO A CA 1
ATOM 688 C C . PRO A 1 91 ? -12.227 -9.251 19.121 1.00 97.69 91 PRO A C 1
ATOM 690 O O . PRO A 1 91 ? -13.166 -9.466 19.883 1.00 97.69 91 PRO A O 1
ATOM 693 N N . THR A 1 92 ? -11.690 -8.034 18.986 1.00 97.81 92 THR A N 1
ATOM 694 C CA . THR A 1 92 ? -12.119 -6.849 19.751 1.00 97.81 92 THR A CA 1
ATOM 695 C C . THR A 1 92 ? -13.240 -6.068 19.067 1.00 97.81 92 THR A C 1
ATOM 697 O O . THR A 1 92 ? -13.855 -5.206 19.689 1.00 97.81 92 THR A O 1
ATOM 700 N N . GLY A 1 93 ? -13.509 -6.346 17.786 1.00 95.88 93 GLY A N 1
ATOM 701 C CA . GLY A 1 93 ? -14.412 -5.536 16.966 1.00 95.88 93 GLY A CA 1
ATOM 702 C C . GLY A 1 93 ? -13.820 -4.187 16.537 1.00 95.88 93 GLY A C 1
ATOM 703 O O . GLY A 1 93 ? -14.559 -3.311 16.095 1.00 95.88 93 GLY A O 1
ATOM 704 N N . ALA A 1 94 ? -12.498 -4.003 16.647 1.00 98.25 94 ALA A N 1
ATOM 705 C CA . ALA A 1 94 ? -11.815 -2.770 16.254 1.00 98.25 94 ALA A CA 1
ATOM 706 C C . ALA A 1 94 ? -11.811 -2.521 14.735 1.00 98.25 94 ALA A C 1
ATOM 708 O O . ALA A 1 94 ? -11.658 -1.382 14.295 1.00 98.25 94 ALA A O 1
ATOM 709 N N . ILE A 1 95 ? -11.971 -3.565 13.919 1.00 98.38 95 ILE A N 1
ATOM 710 C CA . ILE A 1 95 ? -11.986 -3.462 12.456 1.00 98.38 95 ILE A CA 1
ATOM 711 C C . ILE A 1 95 ? -13.433 -3.467 11.967 1.00 98.38 95 ILE A C 1
ATOM 713 O O . ILE A 1 95 ? -14.216 -4.339 12.330 1.00 98.38 95 ILE A O 1
ATOM 717 N N . TYR A 1 96 ? -13.793 -2.497 11.128 1.00 97.06 96 TYR A N 1
ATOM 718 C CA . TYR A 1 96 ? -15.172 -2.298 10.685 1.00 97.06 96 TYR A CA 1
ATOM 719 C C . TYR A 1 96 ? -15.252 -1.834 9.229 1.00 97.06 96 TYR A C 1
ATOM 721 O O . TYR A 1 96 ? -14.289 -1.320 8.653 1.00 97.06 96 TYR A O 1
ATOM 729 N N . ARG A 1 97 ? -16.431 -2.015 8.622 1.00 97.25 97 ARG A N 1
ATOM 730 C CA . ARG A 1 97 ? -16.731 -1.542 7.267 1.00 97.25 97 ARG A CA 1
ATOM 731 C C . ARG A 1 97 ? -17.516 -0.236 7.319 1.00 97.25 97 ARG A C 1
ATOM 733 O O . ARG A 1 97 ? -18.514 -0.139 8.026 1.00 97.25 97 ARG A O 1
ATOM 740 N N . THR A 1 98 ? -17.073 0.759 6.559 1.00 96.25 98 THR A N 1
ATOM 741 C CA . THR A 1 98 ? -17.758 2.052 6.437 1.00 96.25 98 THR A CA 1
ATOM 742 C C . THR A 1 98 ? -18.910 1.983 5.434 1.00 96.25 98 THR A C 1
ATOM 744 O O . THR A 1 98 ? -19.016 1.050 4.634 1.00 96.25 98 THR A O 1
ATOM 747 N N . GLU A 1 99 ? -19.744 3.024 5.401 1.00 95.44 99 GLU A N 1
ATOM 748 C CA . GLU A 1 99 ? -20.809 3.167 4.400 1.00 95.44 99 GLU A CA 1
ATOM 749 C C . GLU A 1 99 ? -20.297 3.272 2.948 1.00 95.44 99 GLU A C 1
ATOM 751 O O . GLU A 1 99 ? -21.048 3.015 2.009 1.00 95.44 99 GLU A O 1
ATOM 756 N N . PHE A 1 100 ? -19.013 3.595 2.750 1.00 96.00 100 PHE A N 1
ATOM 757 C CA . PHE A 1 100 ? -18.363 3.650 1.435 1.00 96.00 100 PHE A CA 1
ATOM 758 C C . PHE A 1 100 ? -17.778 2.298 1.000 1.00 96.00 100 PHE A C 1
ATOM 760 O O . PHE A 1 100 ? -17.199 2.196 -0.081 1.00 96.00 100 PHE A O 1
ATOM 767 N N . GLY A 1 101 ? -17.910 1.261 1.833 1.00 95.25 101 GLY A N 1
ATOM 768 C CA . GLY A 1 101 ? -17.347 -0.069 1.605 1.00 95.25 101 GLY A CA 1
ATOM 769 C C . GLY A 1 101 ? -15.884 -0.221 2.025 1.00 95.25 101 GLY A C 1
ATOM 770 O O . GLY A 1 101 ? -15.345 -1.319 1.885 1.00 95.25 101 GLY A O 1
ATOM 771 N N . 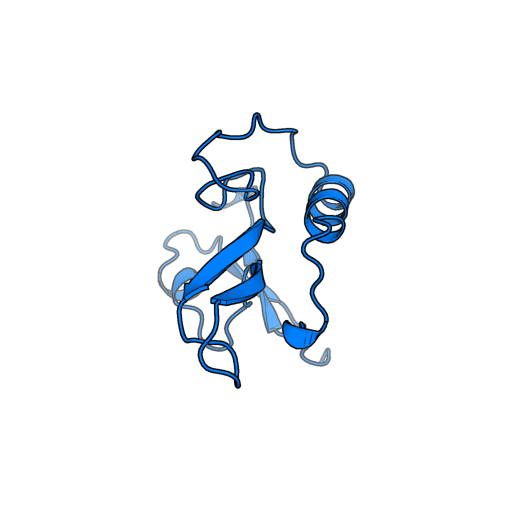THR A 1 102 ? -15.250 0.823 2.573 1.00 96.81 102 THR A N 1
ATOM 772 C CA . THR A 1 102 ? -13.862 0.745 3.049 1.00 96.81 102 THR A CA 1
ATOM 773 C C . THR A 1 102 ? -13.770 -0.046 4.351 1.00 96.81 102 THR A C 1
ATOM 775 O O . THR A 1 102 ? -14.648 0.049 5.204 1.00 96.81 102 THR A O 1
ATOM 778 N N . VAL A 1 103 ? -12.699 -0.822 4.508 1.00 98.19 103 VAL A N 1
ATOM 779 C CA . VAL A 1 103 ? -12.349 -1.504 5.766 1.00 98.19 103 VAL A CA 1
ATOM 780 C C . VAL A 1 103 ? -11.385 -0.627 6.559 1.00 98.19 103 VAL A C 1
ATOM 782 O O . VAL A 1 103 ? -10.292 -0.351 6.063 1.00 98.19 103 VAL A O 1
ATOM 785 N N . ASN A 1 104 ? -11.781 -0.194 7.753 1.00 97.38 104 ASN A N 1
ATOM 786 C CA . ASN A 1 104 ? -11.019 0.723 8.602 1.00 97.38 104 ASN A CA 1
ATOM 787 C C . ASN A 1 104 ? -10.750 0.099 9.980 1.00 97.38 104 ASN A C 1
ATOM 789 O O . ASN A 1 104 ? -11.432 -0.840 10.387 1.00 97.38 104 ASN A O 1
ATOM 793 N N . ILE A 1 105 ? -9.760 0.642 10.692 1.00 97.12 105 ILE A N 1
ATOM 794 C CA . ILE A 1 105 ? -9.349 0.203 12.032 1.00 97.12 105 ILE A CA 1
ATOM 795 C C . ILE A 1 105 ? -9.616 1.345 13.015 1.00 97.12 105 ILE A C 1
ATOM 797 O O . ILE A 1 105 ? -9.198 2.477 12.772 1.00 97.12 105 ILE A O 1
ATOM 801 N N . ASN A 1 106 ? -10.313 1.056 14.110 1.00 97.50 106 ASN A N 1
ATOM 802 C CA . ASN A 1 106 ? -10.423 1.940 15.262 1.00 97.50 106 ASN A CA 1
ATOM 803 C C . ASN A 1 106 ? -9.269 1.649 16.228 1.00 97.50 106 ASN A C 1
ATOM 805 O O . ASN A 1 106 ? -9.277 0.621 16.901 1.00 97.50 106 ASN A O 1
ATOM 809 N N . GLN A 1 107 ? -8.295 2.556 16.297 1.00 94.81 107 GLN A N 1
ATOM 810 C CA . GLN A 1 107 ? -7.100 2.369 17.123 1.00 94.81 107 GLN A CA 1
ATOM 811 C C . GLN A 1 107 ? -7.397 2.387 18.628 1.00 94.81 107 GLN A C 1
ATOM 813 O O . GLN A 1 107 ? -6.736 1.675 19.369 1.00 94.81 107 GLN A O 1
ATOM 818 N N . ASP A 1 108 ? -8.425 3.110 19.082 1.00 96.56 108 ASP A N 1
ATOM 819 C CA . ASP A 1 108 ? -8.771 3.176 20.512 1.00 96.56 108 ASP A CA 1
ATOM 820 C C . ASP A 1 108 ? -9.378 1.863 21.034 1.00 96.56 108 ASP A C 1
ATOM 822 O O . ASP A 1 108 ? -9.430 1.621 22.237 1.00 96.56 108 ASP A O 1
ATOM 826 N N . THR A 1 109 ? -9.890 1.027 20.126 1.00 97.06 109 THR A N 1
ATOM 827 C CA . THR A 1 109 ? -10.481 -0.289 20.436 1.00 97.06 109 THR A CA 1
ATOM 828 C C . THR A 1 109 ? -9.516 -1.447 20.162 1.00 97.06 109 THR A C 1
ATOM 830 O O . THR A 1 109 ? -9.775 -2.567 20.605 1.00 97.06 109 THR A O 1
ATOM 833 N N . CYS A 1 110 ? -8.465 -1.205 19.372 1.00 93.31 110 CYS A N 1
ATOM 834 C CA . CYS A 1 110 ? -7.553 -2.235 18.881 1.00 93.31 110 CYS A CA 1
ATOM 835 C C . CYS A 1 110 ? -6.699 -2.851 19.994 1.00 93.31 110 CYS A C 1
ATOM 837 O O . CYS A 1 110 ? -6.286 -2.121 20.919 1.00 93.31 110 CYS A O 1
#

Foldseek 3Di:
DDAADFDDDDQVPDPQPCPVQVVVLVVVVADDDQFDPPVDPWRHPDADPRGQKTKDWDWDQLPPPVGGIDTGIDTDHDRLDLDDVVCVVDPQNQWDADPNSGIDGNPVRD

Secondary structure (DSSP, 8-state):
-PPP------GGG-----HHHHHHHHHTTPPP-PPP-SSSS-S-SS-BTTBSEEEEEEEETT-STTSS-EEEEEEEE----SS-HHHHT-SSS-EEE-TTS-EEE-TTT-

Radius of gyration: 16.77 Å; Cα contacts (8 Å, |Δi|>4): 148; chains: 1; bounding box: 47×26×46 Å